Protein AF-A0A424L5N6-F1 (afdb_monomer)

Solvent-accessible surface area (backbone atoms only — not comparable to full-atom values): 8097 Å² total; per-residue (Å²): 137,83,89,83,86,90,83,89,79,84,68,69,68,59,57,57,54,53,53,50,53,53,52,52,50,56,55,57,56,57,64,65,43,64,84,71,68,68,92,62,80,75,60,68,65,46,98,69,68,56,75,31,48,29,42,35,32,41,84,90,66,52,76,45,81,45,64,28,36,56,58,46,76,54,99,65,34,24,35,30,42,32,57,48,60,74,94,58,62,59,39,32,36,43,56,90,95,45,75,42,71,40,46,80,76,45,70,41,70,92,78,43,28,21,37,32,40,31,63,49,71,79,74,86,81,76,70,100,75,88,131

Foldseek 3Di:
DDDDDDDDDPDPVVVVVVVVVVVVVVVVVVVVVVVVDLPDPPQVPDVDFDKKWKWWQDPVRDTDIWIWTFSDADPWKTKIKTFFDDQDTWMWIDDPPDIWTKHFPDGDNVVRMTIIITTGDPPVDDDPDDD

Structure (mmCIF, N/CA/C/O backbone):
data_AF-A0A424L5N6-F1
#
_entry.id   AF-A0A424L5N6-F1
#
loop_
_atom_site.group_PDB
_atom_site.id
_atom_site.type_symbol
_atom_site.label_atom_id
_atom_site.label_alt_id
_atom_site.label_comp_id
_atom_site.label_asym_id
_atom_site.label_entity_id
_atom_site.label_seq_id
_atom_site.pdbx_PDB_ins_code
_atom_site.Cartn_x
_atom_site.Cartn_y
_atom_site.Cartn_z
_atom_site.occupancy
_atom_site.B_iso_or_equiv
_atom_site.auth_seq_id
_atom_site.auth_comp_id
_atom_site.auth_asym_id
_atom_site.auth_atom_id
_atom_site.pdbx_PDB_model_num
ATOM 1 N N . MET A 1 1 ? 49.309 -10.628 37.353 1.00 35.88 1 MET A N 1
ATOM 2 C CA . MET A 1 1 ? 49.688 -9.255 36.965 1.00 35.88 1 MET A CA 1
ATOM 3 C C . MET A 1 1 ? 49.177 -8.980 35.556 1.00 35.88 1 MET A C 1
ATOM 5 O O . MET A 1 1 ? 49.633 -9.604 34.613 1.00 35.88 1 MET A O 1
ATOM 9 N N . ASN A 1 2 ? 48.167 -8.109 35.506 1.00 39.56 2 ASN A N 1
ATOM 10 C CA . ASN A 1 2 ? 47.653 -7.273 34.413 1.00 39.56 2 ASN A CA 1
ATOM 11 C C . ASN A 1 2 ? 47.153 -7.917 33.105 1.00 39.56 2 ASN A C 1
ATOM 13 O O . ASN A 1 2 ? 47.887 -8.095 32.140 1.00 39.56 2 ASN A O 1
ATOM 17 N N . ARG A 1 3 ? 45.825 -8.104 33.052 1.00 43.31 3 ARG A N 1
ATOM 18 C CA . ARG A 1 3 ? 45.020 -7.966 31.831 1.00 43.31 3 ARG A CA 1
ATOM 19 C C . ARG A 1 3 ? 44.572 -6.507 31.722 1.00 43.31 3 ARG A C 1
ATOM 21 O O . ARG A 1 3 ? 43.937 -6.010 32.645 1.00 43.31 3 ARG A O 1
ATOM 28 N N . ALA A 1 4 ? 44.854 -5.862 30.597 1.00 44.00 4 ALA A N 1
ATOM 29 C CA . ALA A 1 4 ? 44.188 -4.634 30.184 1.00 44.00 4 ALA A CA 1
ATOM 30 C C . ALA A 1 4 ? 43.557 -4.906 28.817 1.00 44.00 4 ALA A C 1
ATOM 32 O O . ALA A 1 4 ? 44.254 -5.164 27.840 1.00 44.00 4 ALA A O 1
ATOM 33 N N . VAL A 1 5 ? 42.227 -4.933 28.793 1.00 52.34 5 VAL A N 1
ATOM 34 C CA . VAL A 1 5 ? 41.416 -5.094 27.589 1.00 52.34 5 VAL A CA 1
ATOM 35 C C . VAL A 1 5 ? 40.898 -3.706 27.235 1.00 52.34 5 VAL A C 1
ATOM 37 O O . VAL A 1 5 ? 40.140 -3.119 28.002 1.00 52.34 5 VAL A O 1
ATOM 40 N N . THR A 1 6 ? 41.326 -3.165 26.100 1.00 54.38 6 THR A N 1
ATOM 41 C CA . THR A 1 6 ? 40.878 -1.868 25.591 1.00 54.38 6 THR A CA 1
ATOM 42 C C . THR A 1 6 ? 39.733 -2.066 24.596 1.00 54.38 6 THR A C 1
ATOM 44 O O . THR A 1 6 ? 39.896 -2.686 23.551 1.00 54.38 6 THR A O 1
ATOM 47 N N . TRP A 1 7 ? 38.561 -1.513 24.910 1.00 48.25 7 TRP A N 1
ATOM 48 C CA . TRP A 1 7 ? 37.459 -1.314 23.966 1.00 48.25 7 TRP A CA 1
ATOM 49 C C . TRP A 1 7 ? 37.165 0.180 23.926 1.00 48.25 7 TRP A C 1
ATOM 51 O O . TRP A 1 7 ? 36.858 0.757 24.965 1.00 48.25 7 TRP A O 1
ATOM 61 N N . GLY A 1 8 ? 37.219 0.813 22.753 1.00 51.09 8 GLY A N 1
ATOM 62 C CA . GLY A 1 8 ? 36.658 2.159 22.627 1.00 51.09 8 GLY A CA 1
ATOM 63 C C . GLY A 1 8 ? 37.221 3.028 21.515 1.00 51.09 8 GLY A C 1
ATOM 64 O O . GLY A 1 8 ? 37.781 4.067 21.823 1.00 51.09 8 GLY A O 1
ATOM 65 N N . VAL A 1 9 ? 37.036 2.655 20.240 1.00 52.53 9 VAL A N 1
ATOM 66 C CA . VAL A 1 9 ? 37.160 3.622 19.117 1.00 52.53 9 VAL A CA 1
ATOM 67 C C . VAL A 1 9 ? 36.120 3.401 17.988 1.00 52.53 9 VAL A C 1
ATOM 69 O O . VAL A 1 9 ? 35.907 4.274 17.160 1.00 52.53 9 VAL A O 1
ATOM 72 N N . GLY A 1 10 ? 35.379 2.286 17.950 1.00 47.91 10 GLY A N 1
ATOM 73 C CA . GLY A 1 10 ? 34.609 1.901 16.750 1.00 47.91 10 GLY A CA 1
ATOM 74 C C . GLY A 1 10 ? 33.176 2.436 16.569 1.00 47.91 10 GLY A C 1
ATOM 75 O O . GLY A 1 10 ? 32.552 2.088 15.573 1.00 47.91 10 GLY A O 1
ATOM 76 N N . ARG A 1 11 ? 32.592 3.213 17.496 1.00 48.44 11 ARG A N 1
ATOM 77 C CA . ARG A 1 11 ? 31.135 3.511 17.457 1.00 48.44 11 ARG A CA 1
ATOM 78 C C . ARG A 1 11 ? 30.744 4.882 16.908 1.00 48.44 11 ARG A C 1
ATOM 80 O O . ARG A 1 11 ? 29.612 5.045 16.465 1.00 48.44 11 ARG A O 1
ATOM 87 N N . VAL A 1 12 ? 31.660 5.848 16.882 1.00 48.91 12 VAL A N 1
ATOM 88 C CA . VAL A 1 12 ? 31.328 7.227 16.477 1.00 48.91 12 VAL A CA 1
ATOM 89 C C . VAL A 1 12 ? 31.194 7.360 14.950 1.00 48.91 12 VAL A C 1
ATOM 91 O O . 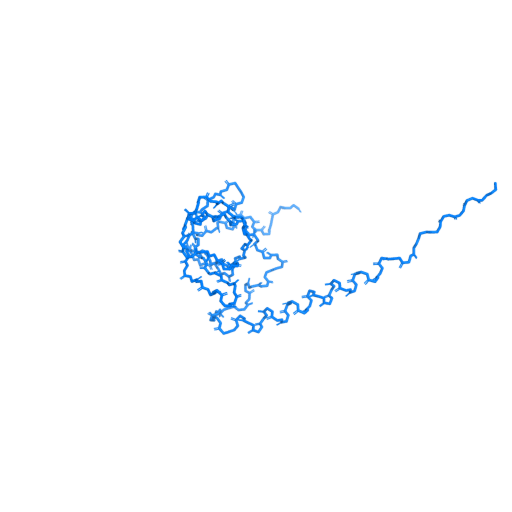VAL A 1 12 ? 30.357 8.120 14.471 1.00 48.91 12 VAL A O 1
ATOM 94 N N . SER A 1 13 ? 31.921 6.557 14.164 1.00 46.75 13 SER A N 1
ATOM 95 C CA . SER A 1 13 ? 31.915 6.665 12.693 1.00 46.75 13 SER A CA 1
ATOM 96 C C . SER A 1 13 ? 30.658 6.108 12.013 1.00 46.75 13 SER A C 1
ATOM 98 O O . SER A 1 13 ? 30.272 6.611 10.962 1.00 46.75 13 SER A O 1
ATOM 100 N N . CYS A 1 14 ? 29.974 5.119 12.601 1.00 49.12 14 CYS A N 1
ATOM 101 C CA . CYS A 1 14 ? 28.741 4.573 12.010 1.00 49.12 14 CYS A CA 1
ATOM 102 C C . CYS A 1 14 ? 27.532 5.502 12.201 1.00 49.12 14 CYS A C 1
ATOM 104 O O . CYS A 1 14 ? 26.663 5.564 11.334 1.00 49.12 14 CYS A O 1
ATOM 106 N N . ALA A 1 15 ? 27.489 6.260 13.302 1.00 50.59 15 ALA A N 1
ATOM 107 C CA . ALA A 1 15 ? 26.385 7.178 13.577 1.00 50.59 15 ALA A CA 1
ATOM 108 C C . ALA A 1 15 ? 26.336 8.338 12.565 1.00 50.59 15 ALA A C 1
ATOM 110 O O . ALA A 1 15 ? 25.260 8.719 12.113 1.00 50.59 15 ALA A O 1
ATOM 111 N N . LEU A 1 16 ? 27.495 8.849 12.138 1.00 51.69 16 LEU A N 1
ATOM 112 C CA . LEU A 1 16 ? 27.569 9.941 11.161 1.00 51.69 16 LEU A CA 1
ATOM 113 C C . LEU A 1 16 ? 27.153 9.505 9.746 1.00 51.69 16 LEU A C 1
ATOM 115 O O . LEU A 1 16 ? 26.511 10.281 9.042 1.00 51.69 16 LEU A O 1
ATOM 119 N N . MET A 1 17 ? 27.439 8.258 9.348 1.00 46.66 17 MET A N 1
ATOM 120 C CA . MET A 1 17 ? 27.028 7.725 8.039 1.00 46.66 17 MET A CA 1
ATOM 121 C C . MET A 1 17 ? 25.505 7.547 7.934 1.00 46.66 17 MET A C 1
ATOM 123 O O . MET A 1 17 ? 24.915 7.874 6.905 1.00 46.66 17 MET A O 1
ATOM 127 N N . ALA A 1 18 ? 24.858 7.077 9.006 1.00 53.88 18 ALA A N 1
ATOM 128 C CA . ALA A 1 18 ? 23.412 6.849 9.032 1.00 53.88 18 ALA A CA 1
ATOM 129 C C . ALA A 1 18 ? 22.606 8.159 8.999 1.00 53.88 18 ALA A C 1
ATOM 131 O O . ALA A 1 18 ? 21.601 8.252 8.295 1.00 53.88 18 ALA A O 1
ATOM 132 N N . VAL A 1 19 ? 23.076 9.194 9.705 1.00 54.56 19 VAL A N 1
ATOM 133 C CA . VAL A 1 19 ? 22.430 10.517 9.712 1.00 54.56 19 VAL A CA 1
ATOM 134 C C . VAL A 1 19 ? 22.491 11.169 8.327 1.00 54.56 19 VAL A C 1
ATOM 136 O O . VAL A 1 19 ? 21.500 11.743 7.877 1.00 54.56 19 VAL A O 1
ATOM 139 N N . TRP A 1 20 ? 23.616 11.032 7.620 1.00 48.03 20 TRP A N 1
ATOM 140 C CA . TRP A 1 20 ? 23.780 11.597 6.277 1.00 48.03 20 TRP A CA 1
ATOM 141 C C . TRP A 1 20 ? 22.894 10.895 5.237 1.00 48.03 20 TRP A C 1
ATOM 143 O O . TRP A 1 20 ? 22.221 11.557 4.452 1.00 48.03 20 TRP A O 1
ATOM 153 N N . LEU A 1 21 ? 22.808 9.561 5.289 1.00 53.06 21 LEU A N 1
ATOM 154 C CA . LEU A 1 21 ? 21.909 8.770 4.437 1.00 53.06 21 LEU A CA 1
ATOM 155 C C . LEU A 1 21 ? 20.435 9.137 4.649 1.00 53.06 21 LEU A C 1
ATOM 157 O O . LEU A 1 21 ? 19.700 9.306 3.678 1.00 53.06 21 LEU A O 1
ATOM 161 N N . PHE A 1 22 ? 20.012 9.324 5.901 1.00 52.66 22 PHE A N 1
ATOM 162 C CA . PHE A 1 22 ? 18.638 9.713 6.217 1.00 52.66 22 PHE A CA 1
ATOM 163 C C . PHE A 1 22 ? 18.310 11.136 5.743 1.00 52.66 22 PHE A C 1
ATOM 165 O O . PHE A 1 22 ? 17.218 11.388 5.233 1.00 52.66 22 PHE A O 1
ATOM 172 N N . ALA A 1 23 ? 19.269 12.062 5.843 1.00 55.25 23 ALA A N 1
ATOM 173 C CA . ALA A 1 23 ? 19.128 13.411 5.301 1.00 55.25 23 ALA A CA 1
ATOM 174 C C . ALA A 1 23 ? 19.014 13.400 3.766 1.00 55.25 23 ALA A C 1
ATOM 176 O O . ALA A 1 23 ? 18.126 14.048 3.216 1.00 55.25 23 ALA A O 1
ATOM 177 N N . CYS A 1 24 ? 19.839 12.614 3.069 1.00 59.75 24 CYS A N 1
ATOM 178 C CA . CYS A 1 24 ? 19.762 12.484 1.612 1.00 59.75 24 CYS A CA 1
ATOM 179 C C . CYS A 1 24 ? 18.450 11.844 1.138 1.00 59.75 24 CYS A C 1
ATOM 181 O O . CYS A 1 24 ? 17.887 12.299 0.138 1.00 59.75 24 CYS A O 1
ATOM 183 N N . LEU A 1 25 ? 17.945 10.841 1.866 1.00 53.16 25 LEU A N 1
ATOM 184 C CA . LEU A 1 25 ? 16.637 10.231 1.607 1.00 53.16 25 LEU A CA 1
ATOM 185 C C . LEU A 1 25 ? 15.499 11.242 1.774 1.00 53.16 25 LEU A C 1
ATOM 187 O O . LEU A 1 25 ? 14.608 11.291 0.931 1.00 53.16 25 LEU A O 1
ATOM 191 N N . ARG A 1 26 ? 15.546 12.089 2.809 1.00 51.50 26 ARG A N 1
ATOM 192 C CA . ARG A 1 26 ? 14.538 13.142 3.019 1.00 51.50 26 ARG A CA 1
ATOM 193 C C . ARG A 1 26 ? 14.523 14.183 1.899 1.00 51.50 26 ARG A C 1
ATOM 195 O O . ARG A 1 26 ? 13.447 14.636 1.529 1.00 51.50 26 ARG A O 1
ATOM 202 N N . VAL A 1 27 ? 15.685 14.533 1.345 1.00 52.19 27 VAL A N 1
ATOM 203 C CA . VAL A 1 27 ? 15.790 15.527 0.262 1.00 52.19 27 VAL A CA 1
ATOM 204 C C . VAL A 1 27 ? 15.264 14.974 -1.070 1.00 52.19 27 VAL A C 1
ATOM 206 O O . VAL A 1 27 ? 14.439 15.621 -1.706 1.00 52.19 27 VAL A O 1
ATOM 209 N N . HIS A 1 28 ? 15.646 13.754 -1.465 1.00 50.84 28 HIS A N 1
ATOM 210 C CA . HIS A 1 28 ? 15.213 13.183 -2.753 1.00 50.84 28 HIS A CA 1
ATOM 211 C C . HIS A 1 28 ? 13.767 12.667 -2.735 1.00 50.84 28 HIS A C 1
ATOM 213 O O . HIS A 1 28 ? 13.088 12.699 -3.760 1.00 50.84 28 HIS A O 1
ATOM 219 N N . ALA A 1 29 ? 13.260 12.238 -1.574 1.00 50.97 29 ALA A N 1
ATOM 220 C CA . ALA A 1 29 ? 11.841 11.924 -1.423 1.00 50.97 29 ALA A CA 1
ATOM 221 C C . ALA A 1 29 ? 10.958 13.179 -1.564 1.00 50.97 29 ALA A C 1
ATOM 223 O O . ALA A 1 29 ? 9.846 13.082 -2.075 1.00 50.97 29 ALA A O 1
ATOM 224 N N . ALA A 1 30 ? 11.447 14.357 -1.160 1.00 48.44 30 ALA A N 1
ATOM 225 C CA . ALA A 1 30 ? 10.670 15.596 -1.176 1.00 48.44 30 ALA A CA 1
ATOM 226 C C . ALA A 1 30 ? 10.461 16.182 -2.586 1.00 48.44 30 ALA A C 1
ATOM 228 O O . ALA A 1 30 ? 9.375 16.684 -2.874 1.00 48.44 30 ALA A O 1
ATOM 229 N N . GLU A 1 31 ? 11.453 16.101 -3.476 1.00 46.06 31 GLU A N 1
ATOM 230 C CA . GLU A 1 31 ? 11.330 16.617 -4.851 1.00 46.06 31 GLU A CA 1
ATOM 231 C C . GLU A 1 31 ? 10.481 15.697 -5.744 1.00 46.06 31 GLU A C 1
ATOM 233 O O . GLU A 1 31 ? 9.700 16.171 -6.566 1.00 46.06 31 GLU A O 1
ATOM 238 N N . GLY A 1 32 ? 10.541 14.378 -5.532 1.00 46.75 32 GLY A N 1
ATOM 239 C CA . GLY A 1 32 ? 9.761 13.413 -6.315 1.00 46.75 32 GLY A CA 1
ATOM 240 C C . GLY A 1 32 ? 8.247 13.445 -6.060 1.00 46.75 32 GLY A C 1
ATOM 241 O O . GLY A 1 32 ? 7.483 12.989 -6.911 1.00 46.75 32 GLY A O 1
ATOM 242 N N . LEU A 1 33 ? 7.803 13.982 -4.916 1.00 46.75 33 LEU A N 1
ATOM 243 C CA . LEU A 1 33 ? 6.394 14.014 -4.498 1.00 46.75 33 LEU A CA 1
ATOM 244 C C . LEU A 1 33 ? 5.606 15.211 -5.067 1.00 46.75 33 LEU A C 1
ATOM 246 O O . LEU A 1 33 ? 4.379 15.121 -5.163 1.00 46.75 33 LEU A O 1
ATOM 250 N N . SER A 1 34 ? 6.264 16.304 -5.493 1.00 44.84 34 SER A N 1
ATOM 251 C CA . SER A 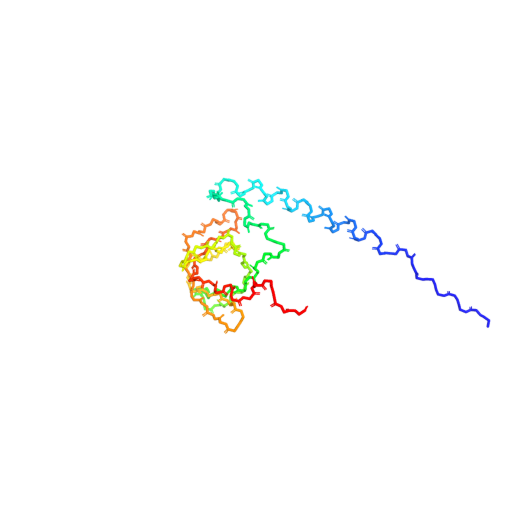1 34 ? 5.555 17.488 -6.022 1.00 44.84 34 SER A CA 1
ATOM 252 C C . SER A 1 34 ? 4.910 17.248 -7.387 1.00 44.84 34 SER A C 1
ATOM 254 O O . SER A 1 34 ? 3.843 17.791 -7.659 1.00 44.84 34 SER A O 1
ATOM 256 N N . ASP A 1 35 ? 5.501 16.382 -8.211 1.00 47.91 35 ASP A N 1
ATOM 257 C CA . ASP A 1 35 ? 4.972 16.020 -9.535 1.00 47.91 35 ASP A CA 1
ATOM 258 C C . ASP A 1 35 ? 3.802 15.022 -9.478 1.00 47.91 35 ASP A C 1
ATOM 260 O O . ASP A 1 35 ? 3.182 14.725 -10.500 1.00 47.91 35 ASP A O 1
ATOM 264 N N . VAL A 1 36 ? 3.484 14.485 -8.293 1.00 50.66 36 VAL A N 1
ATOM 265 C CA . VAL A 1 36 ? 2.434 13.463 -8.107 1.00 50.66 36 VAL A CA 1
ATOM 266 C C . VAL A 1 36 ? 1.133 14.056 -7.544 1.00 50.66 36 VAL A C 1
ATOM 268 O O . VAL A 1 36 ? 0.151 13.337 -7.386 1.00 50.66 36 VAL A O 1
ATOM 271 N N . GLY A 1 37 ? 1.087 15.373 -7.301 1.00 42.03 37 GLY A N 1
ATOM 272 C CA . GLY A 1 37 ? -0.144 16.086 -6.946 1.00 42.03 37 GLY A CA 1
ATOM 273 C C . GLY A 1 37 ? -0.587 15.942 -5.488 1.00 42.03 37 GLY A C 1
ATOM 274 O O . GLY A 1 37 ? -1.785 15.988 -5.229 1.00 42.03 37 GLY A O 1
ATOM 275 N N . PHE A 1 38 ? 0.343 15.776 -4.540 1.00 48.81 38 PHE A N 1
ATOM 276 C CA . PHE A 1 38 ? 0.042 15.822 -3.102 1.00 48.81 38 PHE A CA 1
ATOM 277 C C . PHE A 1 38 ? -0.303 17.263 -2.672 1.00 48.81 38 PHE A C 1
ATOM 279 O O . PHE A 1 38 ? 0.586 18.119 -2.691 1.00 48.81 38 PHE A O 1
ATOM 286 N N . PRO A 1 39 ? -1.562 17.567 -2.294 1.00 42.25 39 PRO A N 1
ATOM 287 C CA . PRO A 1 39 ? -2.002 18.943 -2.060 1.00 42.25 39 PRO A CA 1
ATOM 288 C C . PRO A 1 39 ? -1.635 19.493 -0.673 1.00 42.25 39 PRO A C 1
ATOM 290 O O . PRO A 1 39 ? -1.857 20.673 -0.425 1.00 42.25 39 PRO A O 1
ATOM 293 N N . ASP A 1 40 ? -1.048 18.693 0.222 1.00 44.62 40 ASP A N 1
ATOM 294 C CA . ASP A 1 40 ? -0.691 19.152 1.565 1.00 44.62 40 ASP A CA 1
ATOM 295 C C . ASP A 1 40 ? 0.612 18.505 2.058 1.00 44.62 40 ASP A C 1
ATOM 297 O O . ASP A 1 40 ? 0.733 17.284 2.165 1.00 44.62 40 ASP A O 1
ATOM 301 N N . ARG A 1 41 ? 1.619 19.345 2.321 1.00 47.12 41 ARG A N 1
ATOM 302 C CA . ARG A 1 41 ? 2.972 18.941 2.745 1.00 47.12 41 ARG A CA 1
ATOM 303 C C . ARG A 1 41 ? 3.047 18.622 4.237 1.00 47.12 41 ARG A C 1
ATOM 305 O O . ARG A 1 41 ? 4.044 18.061 4.680 1.00 47.12 41 ARG A O 1
ATOM 312 N N . SER A 1 42 ? 2.035 19.006 5.011 1.00 47.50 42 SER A N 1
ATOM 313 C CA . SER A 1 42 ? 2.095 18.970 6.474 1.00 47.50 42 SER A CA 1
ATOM 314 C C . SER A 1 42 ? 1.918 17.566 7.072 1.00 47.50 42 SER A C 1
ATOM 316 O O . SER A 1 42 ? 2.453 17.306 8.145 1.00 47.50 42 SER A O 1
ATOM 318 N N . ASN A 1 43 ? 1.273 16.633 6.358 1.00 47.34 43 ASN A N 1
ATOM 319 C CA . ASN A 1 43 ? 0.965 15.288 6.874 1.00 47.34 43 ASN A CA 1
ATOM 320 C C . ASN A 1 43 ? 1.989 14.192 6.525 1.00 47.34 43 ASN A C 1
ATOM 322 O O . ASN A 1 43 ? 1.990 13.144 7.164 1.00 47.34 43 ASN A O 1
ATOM 326 N N . VAL A 1 44 ? 2.885 14.407 5.552 1.00 50.00 44 VAL A N 1
ATOM 327 C CA . VAL A 1 44 ? 3.901 13.397 5.164 1.00 50.00 44 VAL A CA 1
ATOM 328 C C . VAL A 1 44 ? 5.033 13.292 6.205 1.00 50.00 44 VAL A C 1
ATOM 330 O O . VAL A 1 44 ? 5.771 12.309 6.232 1.00 50.00 44 VAL A O 1
ATOM 333 N N . PHE A 1 45 ? 5.153 14.284 7.093 1.00 46.41 45 PHE A N 1
ATOM 334 C CA . PHE A 1 45 ? 6.224 14.400 8.087 1.00 46.41 45 PHE A CA 1
ATOM 335 C C . PHE A 1 45 ? 5.723 14.362 9.535 1.00 46.41 45 PHE A C 1
ATOM 337 O O . PHE A 1 45 ? 6.352 14.963 10.404 1.00 46.41 45 PHE A O 1
ATOM 344 N N . ALA A 1 46 ? 4.612 13.675 9.816 1.00 49.75 46 ALA A N 1
ATOM 345 C CA . ALA A 1 46 ? 4.278 13.345 11.200 1.00 49.75 46 ALA A CA 1
ATOM 346 C C . ALA A 1 46 ? 5.493 12.665 11.867 1.00 49.75 46 ALA A C 1
ATOM 348 O O . ALA A 1 46 ? 6.164 11.849 11.229 1.00 49.75 46 ALA A O 1
ATOM 349 N N . ASP A 1 47 ? 5.784 13.000 13.130 1.00 51.44 47 ASP A N 1
ATOM 350 C CA . ASP A 1 47 ? 6.996 12.558 13.850 1.00 51.44 47 ASP A CA 1
ATOM 351 C C . ASP A 1 47 ? 7.177 11.024 13.885 1.00 51.44 47 ASP A C 1
ATOM 353 O O . ASP A 1 47 ? 8.280 10.527 14.116 1.00 51.44 47 ASP A O 1
ATOM 357 N N . SER A 1 48 ? 6.118 10.266 13.582 1.00 56.53 48 SER A N 1
ATOM 358 C CA . SER A 1 48 ? 6.162 8.837 13.287 1.00 56.53 48 SER A CA 1
ATOM 359 C C . SER A 1 48 ? 5.157 8.505 12.171 1.00 56.53 48 SER A C 1
ATOM 361 O O . SER A 1 48 ? 3.963 8.408 12.463 1.00 56.53 48 SER A O 1
ATOM 363 N N . PRO A 1 49 ? 5.581 8.337 10.900 1.00 68.19 49 PRO A N 1
ATOM 364 C CA . PRO A 1 49 ? 4.671 7.926 9.836 1.00 68.19 49 PRO A CA 1
ATOM 365 C C . PRO A 1 49 ? 4.105 6.538 10.146 1.00 68.19 49 PRO A C 1
ATOM 367 O O . PRO A 1 49 ? 4.840 5.632 10.545 1.00 68.19 49 PRO A O 1
ATOM 370 N N . GLU A 1 50 ? 2.799 6.370 9.966 1.00 78.31 50 GLU A N 1
ATOM 371 C CA . GLU A 1 50 ? 2.137 5.090 10.189 1.00 78.31 50 GLU A CA 1
ATOM 372 C C . GLU A 1 50 ? 2.565 4.100 9.097 1.00 78.31 50 GLU A C 1
ATOM 374 O O . GLU A 1 50 ? 2.214 4.247 7.919 1.00 78.31 50 GLU A O 1
ATOM 379 N N . LEU A 1 51 ? 3.385 3.125 9.497 1.00 84.12 51 LEU A N 1
ATOM 380 C CA . LEU A 1 51 ? 3.839 2.035 8.644 1.00 84.12 51 LEU A CA 1
ATOM 381 C C . LEU A 1 51 ? 2.845 0.884 8.721 1.00 84.12 51 LEU A C 1
ATOM 383 O O . LEU A 1 51 ? 2.532 0.387 9.800 1.00 84.12 51 LEU A O 1
ATOM 387 N N . LEU A 1 52 ? 2.395 0.439 7.556 1.00 88.19 52 LEU A N 1
ATOM 388 C CA . LEU A 1 52 ? 1.401 -0.614 7.418 1.00 88.19 52 LEU A CA 1
ATOM 389 C C . LEU A 1 52 ? 2.003 -1.816 6.703 1.00 88.19 52 LEU A C 1
ATOM 391 O O . LEU A 1 52 ? 2.721 -1.659 5.711 1.00 88.19 52 LEU A O 1
ATOM 395 N N . GLU A 1 53 ? 1.680 -3.020 7.171 1.00 91.31 53 GLU A N 1
ATOM 396 C CA . GLU A 1 53 ? 1.972 -4.232 6.411 1.00 91.31 53 GLU A CA 1
ATOM 397 C C . GLU A 1 53 ? 0.877 -4.437 5.362 1.00 91.31 53 GLU A C 1
ATOM 399 O O . GLU A 1 53 ? -0.317 -4.468 5.662 1.00 91.31 53 GLU A O 1
ATOM 404 N N . ILE A 1 54 ? 1.289 -4.583 4.109 1.00 92.56 54 ILE A N 1
ATOM 405 C CA . ILE A 1 54 ? 0.406 -4.812 2.974 1.00 92.56 54 ILE A CA 1
ATOM 406 C C . ILE A 1 54 ? 0.640 -6.234 2.486 1.00 92.56 54 ILE A C 1
AT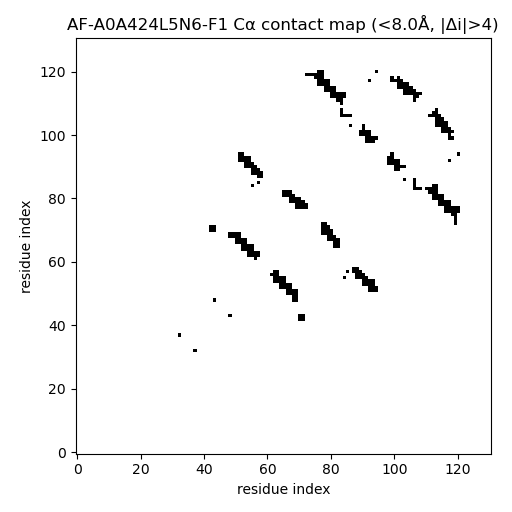OM 408 O O . ILE A 1 54 ? 1.735 -6.578 2.057 1.00 92.56 54 ILE A O 1
ATOM 412 N N . GLN A 1 55 ? -0.406 -7.046 2.494 1.00 93.00 55 GLN A N 1
ATOM 413 C CA . GLN A 1 55 ? -0.397 -8.378 1.912 1.00 93.00 55 GLN A CA 1
ATOM 414 C C . GLN A 1 55 ? -1.078 -8.332 0.552 1.00 93.00 55 GLN A C 1
ATOM 416 O O . GLN A 1 55 ? -2.271 -8.046 0.433 1.00 93.00 55 GLN A O 1
ATOM 421 N N . HIS A 1 56 ? -0.326 -8.643 -0.493 1.00 93.12 56 HIS A N 1
ATOM 422 C CA . HIS A 1 56 ? -0.844 -8.740 -1.848 1.00 93.12 56 HIS A CA 1
ATOM 423 C C . HIS A 1 56 ? -0.775 -10.190 -2.297 1.00 93.12 56 HIS A C 1
ATOM 425 O O . HIS A 1 56 ? 0.288 -10.807 -2.328 1.00 93.12 56 HIS A O 1
ATOM 431 N N . ARG A 1 57 ? -1.941 -10.748 -2.625 1.00 90.31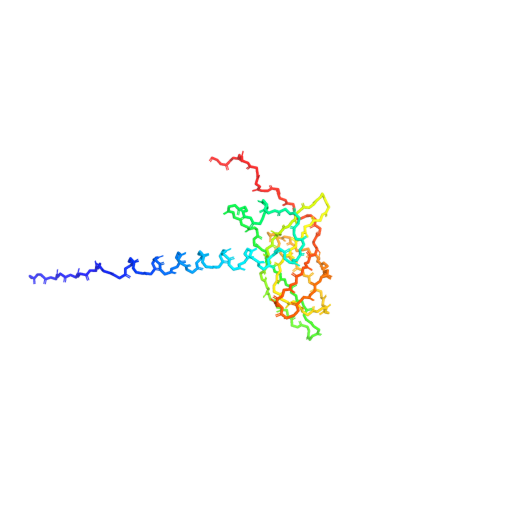 57 ARG A N 1
ATOM 432 C CA . ARG A 1 57 ? -2.020 -12.052 -3.274 1.00 90.31 57 ARG A CA 1
ATOM 433 C C . ARG A 1 57 ? -1.921 -11.844 -4.781 1.00 90.31 57 ARG A C 1
ATOM 435 O O . ARG A 1 57 ? -2.870 -11.347 -5.398 1.00 90.31 57 ARG A O 1
ATOM 442 N N . ALA A 1 58 ? -0.785 -12.240 -5.345 1.00 84.00 58 ALA A N 1
ATOM 443 C CA . ALA A 1 58 ? -0.536 -12.232 -6.777 1.00 84.00 58 ALA A CA 1
ATOM 444 C C . ALA A 1 58 ? -1.378 -13.303 -7.497 1.00 84.00 58 ALA A C 1
ATOM 446 O O . ALA A 1 58 ? -2.029 -14.156 -6.884 1.00 84.00 58 ALA A O 1
ATOM 447 N 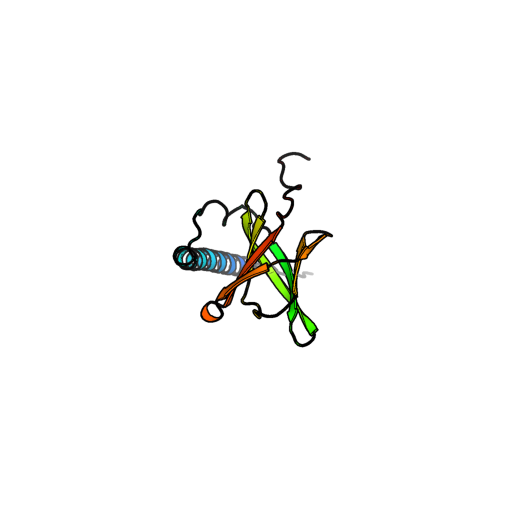N . ARG A 1 59 ? -1.412 -13.238 -8.834 1.00 81.88 59 ARG A N 1
ATOM 448 C CA . ARG A 1 59 ? -2.245 -14.120 -9.673 1.00 81.88 59 ARG A CA 1
ATOM 449 C C . ARG A 1 59 ? -1.870 -15.601 -9.557 1.00 81.88 59 ARG A C 1
ATOM 451 O O . ARG A 1 59 ? -2.736 -16.457 -9.715 1.00 81.88 59 ARG A O 1
ATOM 458 N N . ASP A 1 60 ? -0.600 -15.887 -9.311 1.00 85.62 60 ASP A N 1
ATOM 459 C CA . ASP A 1 60 ? -0.069 -17.233 -9.064 1.00 85.62 60 ASP A CA 1
ATOM 460 C C . ASP A 1 60 ? -0.487 -17.805 -7.696 1.00 85.62 60 ASP A C 1
ATOM 462 O O . ASP A 1 60 ? -0.224 -18.970 -7.407 1.00 85.62 60 ASP A O 1
ATOM 466 N N . GLY A 1 61 ? -1.183 -17.013 -6.874 1.00 86.12 61 GLY A N 1
ATOM 467 C CA . GLY A 1 61 ? -1.594 -17.381 -5.526 1.00 86.12 61 GLY A CA 1
ATOM 468 C C . GLY A 1 61 ? -0.525 -17.109 -4.469 1.00 86.12 61 GLY A C 1
ATOM 469 O O . GLY A 1 61 ? -0.820 -17.284 -3.284 1.00 86.12 61 GLY A O 1
ATOM 470 N N . GLU A 1 62 ? 0.665 -16.644 -4.867 1.00 90.12 62 GLU A N 1
ATOM 471 C CA . GLU A 1 62 ? 1.725 -16.238 -3.952 1.00 90.12 62 GLU A CA 1
ATOM 472 C C . GLU A 1 62 ? 1.273 -15.012 -3.150 1.00 90.12 62 GLU A C 1
ATOM 474 O O . GLU A 1 62 ? 0.689 -14.065 -3.686 1.00 90.12 62 GLU A O 1
ATOM 479 N N . ILE A 1 63 ? 1.516 -15.042 -1.840 1.00 89.81 63 ILE A N 1
ATOM 480 C CA . ILE A 1 63 ? 1.272 -13.902 -0.957 1.00 89.81 63 ILE A CA 1
ATOM 481 C C . ILE A 1 63 ? 2.603 -13.197 -0.755 1.00 89.81 63 ILE A C 1
ATOM 483 O O . ILE A 1 63 ? 3.557 -13.795 -0.260 1.00 89.81 63 ILE A O 1
ATOM 487 N N . ARG A 1 64 ? 2.649 -11.922 -1.129 1.00 91.25 64 ARG A N 1
ATOM 488 C CA . ARG A 1 64 ? 3.812 -11.057 -0.963 1.00 91.25 64 ARG A CA 1
ATOM 489 C C . ARG A 1 64 ? 3.493 -9.975 0.060 1.00 91.25 64 ARG A C 1
ATOM 491 O O . ARG A 1 64 ? 2.421 -9.368 -0.002 1.00 91.25 64 ARG A O 1
ATOM 498 N N . SER A 1 65 ? 4.422 -9.751 0.985 1.00 92.25 65 SER A N 1
ATOM 499 C CA . SER A 1 65 ? 4.327 -8.683 1.980 1.00 92.25 65 SER A CA 1
ATOM 500 C C . SER A 1 65 ? 5.100 -7.454 1.512 1.00 92.25 65 SER A C 1
ATOM 502 O O . SER A 1 65 ? 6.239 -7.550 1.054 1.00 92.25 65 SER A O 1
ATOM 504 N N . TYR A 1 66 ? 4.470 -6.297 1.654 1.00 93.00 66 TYR A N 1
ATOM 505 C CA . TYR A 1 66 ? 5.005 -4.983 1.332 1.00 93.00 66 TYR A CA 1
ATOM 506 C C . TYR A 1 66 ? 4.817 -4.055 2.530 1.00 93.00 66 TYR A C 1
ATOM 508 O O . TYR A 1 66 ? 4.000 -4.312 3.413 1.00 93.00 66 TYR A O 1
ATOM 516 N N . THR A 1 67 ? 5.556 -2.951 2.548 1.00 92.44 67 THR A N 1
ATOM 517 C CA . THR A 1 67 ? 5.357 -1.880 3.528 1.00 92.44 67 THR A CA 1
ATOM 518 C C . THR A 1 67 ? 4.693 -0.694 2.844 1.00 92.44 67 THR A C 1
ATOM 520 O O . THR A 1 67 ? 5.103 -0.281 1.756 1.00 92.44 67 THR A O 1
ATOM 523 N N . GLY A 1 68 ? 3.646 -0.166 3.468 1.00 92.12 68 GLY A N 1
ATOM 524 C CA . GLY A 1 68 ? 2.956 1.048 3.055 1.00 92.12 68 GLY A CA 1
ATOM 525 C C . GLY A 1 68 ? 3.129 2.172 4.062 1.00 92.12 68 GLY A C 1
ATOM 526 O O . GLY A 1 68 ? 3.356 1.921 5.242 1.00 92.12 68 GLY A O 1
ATOM 527 N N . VAL A 1 69 ? 2.984 3.405 3.589 1.00 90.44 69 VAL A N 1
ATOM 528 C CA . VAL A 1 69 ? 2.935 4.615 4.415 1.00 90.44 69 VAL A CA 1
ATOM 529 C C . VAL A 1 69 ? 1.604 5.313 4.170 1.00 90.44 69 VAL A C 1
ATOM 531 O O . VAL A 1 69 ? 1.240 5.542 3.014 1.00 90.44 69 VAL A O 1
ATOM 534 N N . VAL A 1 70 ? 0.882 5.676 5.230 1.00 88.50 70 VAL A N 1
ATOM 535 C CA . VAL A 1 70 ? -0.302 6.541 5.107 1.00 88.50 70 VAL A CA 1
ATOM 536 C C . VAL A 1 70 ? 0.152 7.958 4.759 1.00 88.50 70 VAL A C 1
ATOM 538 O O . VAL A 1 70 ? 0.909 8.575 5.500 1.00 88.50 70 VAL A O 1
ATOM 541 N N . VAL A 1 71 ? -0.304 8.476 3.620 1.00 86.38 71 VAL A N 1
ATOM 542 C CA . VAL A 1 71 ? 0.102 9.793 3.092 1.00 86.38 71 VAL A CA 1
ATOM 543 C C . VAL A 1 71 ? -1.024 10.827 3.124 1.00 86.38 71 VAL A C 1
ATOM 545 O O . VAL A 1 71 ? -0.772 12.023 3.007 1.00 86.38 71 VAL A O 1
ATOM 548 N N . SER A 1 72 ? -2.273 10.387 3.277 1.00 85.19 72 SER A N 1
ATOM 549 C CA . SER A 1 72 ? -3.434 11.261 3.459 1.00 85.19 72 SER A CA 1
ATOM 550 C C . SER A 1 72 ? -4.560 10.492 4.145 1.00 85.19 72 SER A C 1
ATOM 552 O O . SER A 1 72 ? -4.746 9.305 3.883 1.00 85.19 72 SER A O 1
ATOM 554 N N . VAL A 1 73 ? -5.321 11.167 5.002 1.00 81.94 73 VAL A N 1
ATOM 555 C CA . VAL A 1 73 ? -6.532 10.637 5.635 1.00 81.94 73 VAL A CA 1
ATOM 556 C C . VAL A 1 73 ? -7.650 11.646 5.402 1.00 81.94 73 VAL A C 1
ATOM 558 O O . VAL A 1 73 ? -7.455 12.847 5.571 1.00 81.94 73 VAL A O 1
ATOM 561 N N . SER A 1 74 ? -8.799 11.160 4.956 1.00 82.69 74 SER A N 1
ATOM 562 C CA . SER A 1 74 ? -10.050 11.902 4.788 1.00 82.69 74 SER A CA 1
ATOM 563 C C . SER A 1 74 ? -11.118 11.309 5.712 1.00 82.69 74 SER A C 1
ATOM 565 O O . SER A 1 74 ? -10.863 10.333 6.422 1.00 82.69 74 SER A O 1
ATOM 567 N N . ASP A 1 75 ? -12.318 11.887 5.716 1.00 81.38 75 ASP A N 1
ATOM 568 C CA . ASP A 1 75 ? -13.383 11.489 6.645 1.00 81.38 75 ASP A CA 1
ATOM 569 C C . ASP A 1 75 ? -13.792 10.010 6.519 1.00 81.38 75 ASP A C 1
ATOM 571 O O . ASP A 1 75 ? -14.157 9.388 7.520 1.00 81.38 75 ASP A O 1
ATOM 575 N N . ASP A 1 76 ? -13.678 9.434 5.319 1.00 87.81 76 ASP A N 1
ATOM 576 C CA . ASP A 1 76 ? -14.100 8.074 4.972 1.00 87.81 76 ASP A CA 1
ATOM 577 C C . 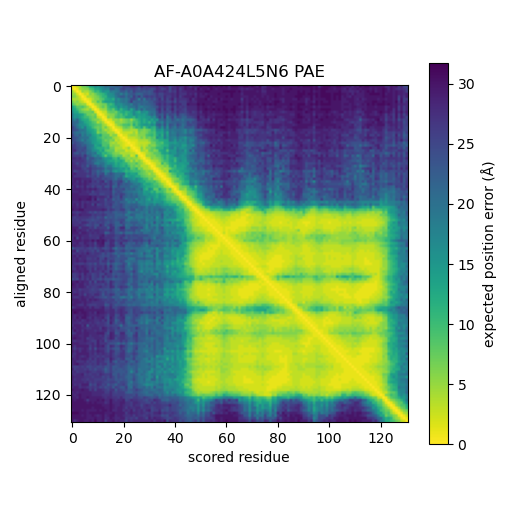ASP A 1 76 ? -12.961 7.157 4.477 1.00 87.81 76 ASP A C 1
ATOM 579 O O . ASP A 1 76 ? -13.115 5.931 4.472 1.00 87.81 76 ASP A O 1
ATOM 583 N N . GLN A 1 77 ? -11.815 7.716 4.073 1.00 88.81 77 GLN A N 1
ATOM 584 C CA . GLN A 1 77 ? -10.752 6.984 3.370 1.00 88.81 77 GLN A CA 1
ATOM 585 C C . GLN A 1 77 ? -9.348 7.345 3.858 1.00 88.81 77 GLN A C 1
ATOM 587 O O . GLN A 1 77 ? -9.049 8.500 4.149 1.00 88.81 77 GLN A O 1
ATOM 592 N N . SER A 1 78 ? -8.450 6.361 3.842 1.00 89.88 78 SER A N 1
ATOM 593 C CA . SER A 1 78 ? -7.006 6.552 3.995 1.00 89.88 78 SER A CA 1
ATOM 594 C C . SER A 1 78 ? -6.305 6.266 2.666 1.00 89.88 78 SER A C 1
ATOM 596 O O . SER A 1 78 ? -6.582 5.264 2.004 1.00 89.88 78 SER A O 1
ATOM 598 N N . THR A 1 79 ? -5.378 7.137 2.275 1.00 91.31 79 THR A N 1
ATOM 599 C CA . THR A 1 79 ? -4.519 6.957 1.101 1.00 91.31 79 THR A CA 1
ATOM 600 C C . THR A 1 79 ? -3.158 6.449 1.548 1.00 91.31 79 THR A C 1
ATOM 602 O O . THR A 1 79 ? -2.500 7.071 2.384 1.00 91.31 79 THR A O 1
ATOM 605 N N . ILE A 1 80 ? -2.731 5.331 0.971 1.00 92.50 80 ILE A N 1
ATOM 606 C CA . ILE A 1 80 ? -1.492 4.637 1.321 1.00 92.50 80 ILE A CA 1
ATOM 607 C C . ILE A 1 80 ? -0.576 4.626 0.097 1.00 92.50 80 ILE A C 1
ATOM 609 O O . ILE A 1 80 ? -1.011 4.312 -1.011 1.00 92.50 80 ILE A O 1
ATOM 613 N N . LEU A 1 81 ? 0.697 4.950 0.300 1.00 93.38 81 LEU A N 1
ATOM 614 C CA . LEU A 1 81 ? 1.751 4.831 -0.702 1.00 93.38 81 LEU A CA 1
ATOM 615 C C . LEU A 1 81 ? 2.594 3.587 -0.410 1.00 93.38 81 LEU A C 1
ATOM 617 O O . LEU A 1 81 ? 3.015 3.373 0.725 1.00 93.38 81 LEU A O 1
ATOM 621 N N . THR A 1 82 ? 2.855 2.769 -1.424 1.00 95.00 82 THR A N 1
ATOM 622 C CA . THR A 1 82 ? 3.730 1.591 -1.326 1.00 95.00 82 THR A CA 1
ATOM 623 C C . THR A 1 82 ? 4.517 1.393 -2.622 1.00 95.00 82 THR A C 1
ATOM 625 O O . THR A 1 82 ? 4.374 2.181 -3.561 1.00 95.00 82 THR A O 1
ATOM 628 N N . SER A 1 83 ? 5.373 0.373 -2.679 1.00 94.00 83 SER A N 1
ATOM 629 C CA . SER A 1 83 ? 6.074 0.002 -3.907 1.00 94.00 83 SER A CA 1
ATOM 630 C C . SER A 1 83 ? 5.110 -0.532 -4.971 1.00 94.00 83 SER A C 1
ATOM 632 O O . SER A 1 83 ? 3.946 -0.818 -4.690 1.00 94.00 83 SER A O 1
ATOM 634 N N . ALA A 1 84 ? 5.557 -0.628 -6.226 1.00 93.38 84 ALA A N 1
ATOM 635 C CA . ALA A 1 84 ? 4.670 -1.044 -7.304 1.00 93.38 84 ALA A CA 1
ATOM 636 C C . ALA A 1 84 ? 4.124 -2.461 -7.067 1.00 93.38 84 ALA A C 1
ATOM 638 O O . ALA A 1 84 ? 4.877 -3.435 -7.005 1.00 93.38 84 ALA A O 1
ATOM 639 N N . LEU A 1 85 ? 2.798 -2.565 -6.963 1.00 90.62 85 LEU A N 1
ATOM 640 C CA . LEU A 1 85 ? 2.083 -3.835 -6.908 1.00 90.62 85 LEU A CA 1
ATOM 641 C C . LEU A 1 85 ? 1.693 -4.282 -8.320 1.00 90.62 85 LEU A C 1
ATOM 643 O O . LEU A 1 85 ? 1.539 -3.466 -9.233 1.00 90.62 85 LEU A O 1
ATOM 647 N N . ASP A 1 86 ? 1.459 -5.583 -8.499 1.00 85.81 86 ASP A N 1
ATOM 648 C CA . ASP A 1 86 ? 0.761 -6.043 -9.701 1.00 85.81 86 ASP A CA 1
ATOM 649 C C . ASP A 1 86 ? -0.665 -5.469 -9.684 1.00 85.81 86 ASP A C 1
ATOM 651 O O . ASP A 1 86 ? -1.384 -5.585 -8.688 1.00 85.81 86 ASP A O 1
ATOM 655 N N . ARG A 1 87 ? -1.102 -4.872 -10.800 1.00 76.56 87 ARG A N 1
ATOM 656 C CA . ARG A 1 87 ? -2.453 -4.296 -10.946 1.00 76.56 87 ARG A CA 1
ATOM 657 C C . ARG A 1 87 ? -3.560 -5.330 -10.739 1.00 76.56 87 ARG A C 1
ATOM 659 O O . ARG A 1 87 ? -4.723 -4.963 -10.600 1.00 76.56 87 ARG A O 1
ATOM 666 N N . ARG A 1 88 ? -3.225 -6.620 -10.792 1.00 78.44 88 ARG A N 1
ATOM 667 C CA . ARG A 1 88 ? -4.163 -7.729 -10.639 1.00 78.44 88 ARG A CA 1
ATOM 668 C C . ARG A 1 88 ? -3.885 -8.454 -9.326 1.00 78.44 88 ARG A C 1
ATOM 670 O O . ARG A 1 88 ? -2.818 -9.027 -9.137 1.00 78.44 88 ARG A O 1
ATOM 677 N N . GLY A 1 89 ? -4.863 -8.462 -8.429 1.00 78.88 89 GLY A N 1
ATOM 678 C CA . GLY A 1 89 ? -4.779 -9.207 -7.177 1.00 78.88 89 GLY A CA 1
ATOM 679 C C . GLY A 1 89 ? -5.705 -8.650 -6.110 1.00 78.88 89 GLY A C 1
ATOM 680 O O . GLY A 1 89 ? -6.302 -7.588 -6.276 1.00 78.88 89 GLY A O 1
ATOM 681 N N . VAL A 1 90 ? -5.821 -9.388 -5.011 1.00 84.75 90 VAL A N 1
ATOM 682 C CA . VAL A 1 90 ? -6.480 -8.891 -3.802 1.00 84.75 90 VAL A CA 1
ATOM 683 C C . VAL A 1 90 ? -5.391 -8.313 -2.916 1.00 84.75 90 VAL A C 1
ATOM 685 O O . VAL A 1 90 ? -4.446 -9.021 -2.557 1.00 84.75 90 VAL A O 1
ATOM 688 N N . VAL A 1 91 ? -5.524 -7.034 -2.585 1.00 91.31 91 VAL A N 1
ATOM 689 C CA . VAL A 1 91 ? -4.615 -6.343 -1.675 1.00 91.31 91 VAL A CA 1
ATOM 690 C C . VAL A 1 91 ? -5.328 -6.154 -0.346 1.00 91.31 91 VAL A C 1
ATOM 692 O O . VAL A 1 91 ? -6.497 -5.760 -0.287 1.00 91.31 91 VAL A O 1
ATOM 695 N N . ARG A 1 92 ? -4.623 -6.484 0.728 1.00 91.75 92 ARG A N 1
ATOM 696 C CA . ARG A 1 92 ? -5.076 -6.316 2.100 1.00 91.75 92 ARG A CA 1
ATOM 697 C C . ARG A 1 92 ? -4.027 -5.567 2.891 1.00 91.75 92 ARG A C 1
ATOM 699 O O . ARG A 1 92 ? -2.839 -5.712 2.632 1.00 91.75 92 ARG A O 1
ATOM 706 N N . VAL A 1 93 ? -4.476 -4.796 3.862 1.00 90.06 93 VAL A N 1
ATOM 707 C CA . VAL A 1 93 ? -3.607 -4.052 4.766 1.00 90.06 93 VAL A CA 1
ATOM 708 C C . VAL A 1 93 ? -3.881 -4.514 6.180 1.00 90.06 93 VAL A C 1
ATOM 710 O O . VAL A 1 93 ? -5.040 -4.554 6.592 1.00 90.06 93 VAL A O 1
ATOM 713 N N . ALA A 1 94 ? -2.828 -4.896 6.893 1.00 85.44 94 ALA A N 1
ATOM 714 C CA . ALA A 1 94 ? -2.887 -5.204 8.308 1.00 85.44 94 ALA A CA 1
ATOM 715 C C . ALA A 1 94 ? -2.646 -3.922 9.116 1.00 85.44 94 ALA A C 1
ATOM 717 O O . ALA A 1 94 ? -1.654 -3.221 8.913 1.00 85.44 94 ALA A O 1
ATOM 718 N N . HIS A 1 95 ? -3.567 -3.628 10.029 1.00 82.88 95 HIS A N 1
ATOM 719 C CA . HIS A 1 95 ? -3.494 -2.519 10.972 1.00 82.88 95 HIS A CA 1
ATOM 720 C C . HIS A 1 95 ? -3.889 -3.042 12.360 1.00 82.88 95 HIS A C 1
ATOM 722 O O . HIS A 1 95 ? -5.061 -3.334 12.626 1.00 82.88 95 HIS A O 1
ATOM 728 N N . GLY A 1 96 ? -2.894 -3.245 13.227 1.00 81.00 96 GLY A N 1
ATOM 729 C CA . GLY A 1 96 ? -3.075 -3.977 14.482 1.00 81.00 96 GLY A CA 1
ATOM 730 C C . GLY A 1 96 ? -3.554 -5.411 14.227 1.00 81.00 96 GLY A C 1
ATOM 731 O O . GLY A 1 96 ? -2.949 -6.145 13.451 1.00 81.00 96 GLY A O 1
ATOM 732 N N . GLU A 1 97 ? -4.666 -5.797 14.849 1.00 82.25 97 GLU A N 1
ATOM 733 C CA . GLU A 1 97 ? -5.308 -7.106 14.639 1.00 82.25 97 GLU A CA 1
ATOM 734 C C . GLU A 1 97 ? -6.299 -7.112 13.464 1.00 82.25 97 GLU A C 1
ATOM 736 O O . GLU A 1 97 ? -6.876 -8.145 13.121 1.00 82.25 97 GLU A O 1
ATOM 741 N N . THR A 1 98 ? -6.520 -5.956 12.834 1.00 80.50 98 THR A N 1
ATOM 742 C CA . THR A 1 98 ? -7.489 -5.823 11.747 1.00 80.50 98 THR A CA 1
ATOM 743 C C . THR A 1 98 ? -6.815 -5.983 10.395 1.00 80.50 98 THR A C 1
ATOM 745 O O . THR A 1 98 ? -5.691 -5.541 10.175 1.00 80.50 98 THR A O 1
ATOM 748 N N . THR A 1 99 ? -7.512 -6.632 9.465 1.00 88.12 99 THR A N 1
ATOM 749 C CA . THR A 1 99 ? -7.096 -6.717 8.066 1.00 88.12 99 THR A CA 1
ATOM 750 C C . THR A 1 99 ? -8.186 -6.121 7.195 1.00 88.12 99 THR A C 1
ATOM 752 O O . THR A 1 99 ? -9.324 -6.590 7.212 1.00 88.12 99 THR A O 1
ATOM 755 N N . LEU A 1 100 ? -7.841 -5.103 6.415 1.00 89.75 100 LEU A N 1
ATOM 756 C CA . LEU A 1 100 ? -8.780 -4.364 5.580 1.00 89.75 100 LEU A CA 1
ATOM 757 C C . LEU A 1 100 ? -8.483 -4.614 4.108 1.00 89.75 100 LEU A C 1
ATOM 759 O O . LEU A 1 100 ? -7.325 -4.657 3.695 1.00 89.75 100 LEU A O 1
ATOM 763 N N . ALA A 1 101 ? -9.532 -4.791 3.307 1.00 90.62 101 ALA A N 1
ATOM 764 C CA . ALA A 1 101 ? -9.391 -4.807 1.858 1.00 90.62 101 ALA A CA 1
ATOM 765 C C . ALA A 1 101 ? -9.094 -3.388 1.368 1.00 90.62 101 ALA A C 1
ATOM 767 O O . ALA A 1 101 ? -9.708 -2.430 1.840 1.00 90.62 101 ALA A O 1
ATOM 768 N N . VAL A 1 102 ? -8.167 -3.268 0.420 1.00 92.06 102 VAL A N 1
ATOM 769 C CA . VAL A 1 102 ? -7.794 -1.977 -0.162 1.00 92.06 102 VAL A CA 1
ATOM 770 C C . VAL A 1 102 ? -7.891 -2.011 -1.675 1.00 92.06 102 VAL A C 1
ATOM 772 O O . VAL A 1 102 ? -7.693 -3.045 -2.316 1.00 92.06 102 VAL A O 1
ATOM 775 N N . GLU A 1 103 ? -8.204 -0.858 -2.241 1.00 92.44 103 GLU A N 1
ATOM 776 C CA . GLU A 1 103 ? -8.294 -0.644 -3.674 1.00 92.44 103 GLU A CA 1
ATOM 777 C C . GLU A 1 103 ? -6.968 -0.095 -4.202 1.00 92.44 103 GLU A C 1
ATOM 779 O O . GLU A 1 103 ? -6.420 0.865 -3.661 1.00 92.44 103 GLU A O 1
ATOM 784 N N . VAL A 1 104 ? -6.458 -0.677 -5.287 1.00 92.62 104 VAL A N 1
ATOM 785 C CA . VAL A 1 104 ? -5.308 -0.125 -6.012 1.00 92.62 104 VAL A CA 1
ATOM 786 C C . VAL A 1 104 ? -5.813 0.969 -6.950 1.00 92.62 104 VAL A C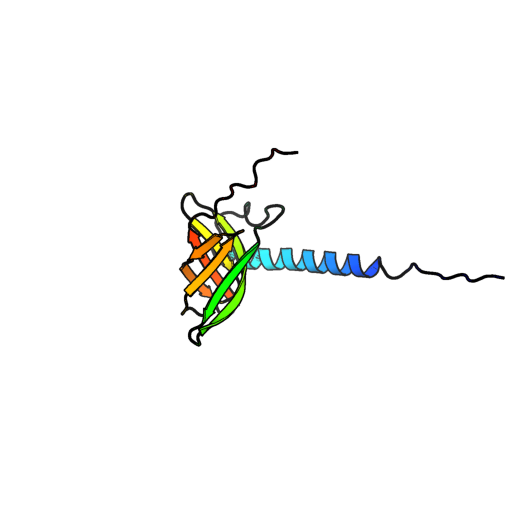 1
ATOM 788 O O . VAL A 1 104 ? -6.401 0.675 -7.987 1.00 92.62 104 VAL A O 1
ATOM 791 N N . VAL A 1 105 ? -5.560 2.232 -6.611 1.00 91.38 105 VAL A N 1
ATOM 792 C CA . VAL A 1 105 ? -6.013 3.384 -7.409 1.00 91.38 105 VAL A CA 1
ATOM 793 C C . VAL A 1 105 ? -5.093 3.623 -8.596 1.00 91.38 105 VAL A C 1
ATOM 795 O O . VAL A 1 105 ? -5.537 3.889 -9.712 1.00 91.38 105 VAL A O 1
ATOM 798 N N . ARG A 1 106 ? -3.781 3.564 -8.353 1.00 92.44 106 ARG A N 1
ATOM 799 C CA . ARG A 1 106 ? -2.769 3.859 -9.366 1.00 92.44 106 ARG A CA 1
ATOM 800 C C . ARG A 1 106 ? -1.524 3.023 -9.133 1.00 92.44 106 ARG A C 1
ATOM 802 O O . ARG A 1 106 ? -1.096 2.848 -8.001 1.00 92.44 106 ARG A O 1
ATOM 809 N N . VAL A 1 107 ? -0.921 2.575 -10.229 1.00 93.50 107 VAL A N 1
ATOM 810 C CA . VAL A 1 107 ? 0.392 1.922 -10.242 1.00 93.50 107 VAL A CA 1
ATOM 811 C C . VAL A 1 107 ? 1.266 2.647 -11.252 1.00 93.50 107 VAL A C 1
ATOM 813 O O . VAL A 1 107 ? 0.877 2.755 -12.422 1.00 93.50 107 VAL A O 1
ATOM 816 N N . ASP A 1 108 ? 2.416 3.120 -10.784 1.00 93.88 108 ASP A N 1
ATOM 817 C CA . ASP A 1 108 ? 3.507 3.690 -11.569 1.00 93.88 108 ASP A CA 1
ATOM 818 C C . ASP A 1 108 ? 4.709 2.728 -11.493 1.00 93.88 108 ASP A C 1
ATOM 820 O O . ASP A 1 108 ? 5.480 2.769 -10.528 1.00 93.88 108 ASP A O 1
ATOM 824 N N . PRO A 1 109 ? 4.838 1.794 -12.453 1.00 90.62 109 PRO A N 1
ATOM 825 C CA . PRO A 1 109 ? 5.910 0.805 -12.434 1.00 90.62 109 PRO A CA 1
ATOM 826 C C . PRO A 1 109 ? 7.287 1.431 -12.680 1.00 90.62 109 PRO A C 1
ATOM 828 O O . PRO A 1 109 ? 8.267 0.930 -12.136 1.00 90.62 109 PRO A O 1
ATOM 831 N N . ASP A 1 110 ? 7.366 2.537 -13.428 1.00 93.69 110 ASP A N 1
ATOM 832 C CA . ASP A 1 110 ? 8.633 3.199 -13.763 1.00 93.69 110 ASP A CA 1
ATOM 833 C C . ASP A 1 110 ? 9.275 3.817 -12.517 1.00 93.69 110 ASP A C 1
ATOM 835 O O . ASP A 1 110 ? 10.490 3.759 -12.330 1.00 93.69 110 ASP A O 1
ATOM 839 N N . ARG A 1 111 ? 8.443 4.363 -11.621 1.00 90.31 111 ARG A N 1
ATOM 840 C CA . ARG A 1 111 ? 8.878 4.893 -10.319 1.00 90.31 111 ARG A CA 1
ATOM 841 C C . ARG A 1 111 ? 8.847 3.854 -9.196 1.00 90.31 111 ARG A C 1
ATOM 843 O O . ARG A 1 111 ? 9.217 4.179 -8.072 1.00 90.31 111 ARG A O 1
ATOM 850 N N . ASN A 1 112 ? 8.422 2.623 -9.484 1.00 94.12 112 ASN A N 1
ATOM 851 C CA . ASN A 1 112 ? 8.171 1.568 -8.503 1.00 94.12 112 ASN A CA 1
ATOM 852 C C . ASN A 1 112 ? 7.226 2.019 -7.368 1.00 94.12 112 ASN A C 1
ATOM 854 O O . ASN A 1 112 ? 7.517 1.803 -6.193 1.00 94.12 112 ASN A O 1
ATOM 858 N N . LEU A 1 113 ? 6.099 2.655 -7.712 1.00 94.38 113 LEU A N 1
ATOM 859 C CA . LEU A 1 113 ? 5.121 3.179 -6.753 1.00 94.38 113 LEU A CA 1
ATOM 860 C C . LEU A 1 113 ? 3.701 2.673 -7.023 1.00 94.38 113 LEU A C 1
ATOM 862 O O . LEU A 1 113 ? 3.282 2.445 -8.159 1.00 94.38 113 LEU A O 1
ATOM 866 N N . SER A 1 114 ? 2.916 2.535 -5.961 1.00 94.94 114 SER A N 1
ATOM 867 C CA . SER A 1 114 ? 1.472 2.310 -6.022 1.00 94.94 114 SER A CA 1
ATOM 868 C C . SER A 1 114 ? 0.742 3.134 -4.976 1.00 94.94 114 SER A C 1
ATOM 870 O O . SER A 1 114 ? 1.191 3.264 -3.839 1.00 94.94 114 SER A O 1
ATOM 872 N N . LEU A 1 115 ? -0.400 3.679 -5.386 1.00 93.75 115 LEU A N 1
ATOM 873 C CA . LEU A 1 115 ? -1.321 4.414 -4.536 1.00 93.75 115 LEU A CA 1
ATOM 874 C C . LEU A 1 115 ? -2.526 3.525 -4.238 1.00 93.75 115 LEU A C 1
ATOM 876 O O . LEU A 1 115 ? -3.202 3.063 -5.165 1.00 93.75 115 LEU A O 1
ATOM 880 N N . LEU A 1 116 ? -2.795 3.305 -2.957 1.00 94.00 116 LEU A N 1
ATOM 881 C CA . LEU A 1 116 ? -3.889 2.475 -2.473 1.00 94.00 116 LEU A CA 1
ATOM 882 C C . LEU A 1 116 ? -4.893 3.319 -1.692 1.00 94.00 116 LEU A C 1
ATOM 884 O O . LEU A 1 116 ? -4.515 4.278 -1.017 1.00 94.00 116 LEU A O 1
ATOM 888 N N . LYS A 1 117 ? -6.161 2.923 -1.746 1.00 93.06 117 LYS A N 1
ATOM 889 C CA . LYS A 1 117 ? -7.230 3.453 -0.901 1.00 93.06 117 LYS A CA 1
ATOM 890 C C . LYS A 1 117 ? -7.725 2.376 0.045 1.00 93.06 117 LYS A C 1
ATOM 892 O O . LYS A 1 117 ? -8.122 1.297 -0.389 1.00 93.06 117 LYS A O 1
ATOM 897 N N . ALA A 1 118 ? -7.719 2.689 1.329 1.00 91.25 118 ALA A N 1
ATOM 898 C CA . ALA A 1 118 ? -8.321 1.880 2.374 1.00 91.25 118 ALA A CA 1
ATOM 899 C C . ALA A 1 118 ? -9.534 2.618 2.958 1.00 91.25 118 ALA A C 1
ATOM 901 O O . ALA A 1 118 ? -9.545 3.854 2.951 1.00 91.25 118 ALA A O 1
ATOM 902 N N . PRO A 1 119 ? -10.528 1.900 3.513 1.00 89.19 119 PRO A N 1
ATOM 903 C CA . PRO A 1 119 ? -11.443 2.495 4.483 1.00 89.19 119 PRO A CA 1
ATOM 904 C C . PRO A 1 119 ? -10.642 3.211 5.571 1.00 89.19 119 PRO A C 1
ATOM 906 O O . PRO A 1 119 ? -9.526 2.781 5.876 1.00 89.19 119 PRO A O 1
ATOM 909 N N . ARG A 1 120 ? -11.198 4.284 6.145 1.00 84.62 120 ARG A N 1
ATOM 910 C CA . ARG A 1 120 ? -10.535 5.051 7.206 1.00 84.62 120 ARG A CA 1
ATOM 911 C C . ARG A 1 120 ? -9.948 4.114 8.263 1.00 84.62 120 ARG A C 1
ATOM 913 O O . ARG A 1 120 ? -10.676 3.451 9.001 1.00 84.62 120 ARG A O 1
ATOM 920 N N . LEU A 1 121 ? -8.620 4.085 8.321 1.00 77.50 121 LEU A N 1
ATOM 921 C CA . LEU A 1 121 ? -7.885 3.423 9.387 1.00 77.50 121 LEU A CA 1
ATOM 922 C C . LEU A 1 121 ? -8.184 4.218 10.654 1.00 77.50 121 LEU A C 1
ATOM 924 O O . LEU A 1 121 ? -7.896 5.415 10.716 1.00 77.50 121 LEU A O 1
ATOM 928 N N . ALA A 1 122 ? -8.884 3.601 11.607 1.00 57.12 122 ALA A N 1
ATOM 929 C CA . ALA A 1 122 ? -9.233 4.252 12.858 1.00 57.12 122 ALA A CA 1
ATOM 930 C C . ALA A 1 122 ? -7.936 4.670 13.560 1.00 57.12 122 ALA A C 1
ATOM 932 O O . ALA A 1 122 ? -7.223 3.831 14.106 1.00 57.12 122 ALA A O 1
ATOM 933 N N . GLN A 1 123 ? -7.630 5.969 13.546 1.00 61.62 123 GLN A N 1
ATOM 934 C CA . GLN A 1 123 ? -6.562 6.570 14.348 1.00 61.62 123 GLN A CA 1
ATOM 935 C C . GLN A 1 123 ? -6.965 6.627 15.833 1.00 61.62 123 GLN A C 1
ATOM 937 O O . GLN A 1 123 ? -6.734 7.625 16.511 1.00 61.62 123 GLN A O 1
ATOM 942 N N . ASP A 1 124 ? -7.574 5.566 16.363 1.00 48.38 124 ASP A N 1
ATOM 943 C CA . ASP A 1 124 ? -8.090 5.507 17.737 1.00 48.38 124 ASP A CA 1
ATOM 944 C C . ASP A 1 124 ? -6.975 5.430 18.802 1.00 48.38 124 ASP A C 1
ATOM 946 O O . ASP A 1 124 ? -7.240 5.142 19.965 1.00 48.38 124 ASP A O 1
ATOM 950 N N . ALA A 1 125 ? -5.717 5.714 18.447 1.00 40.81 125 ALA A N 1
ATOM 951 C CA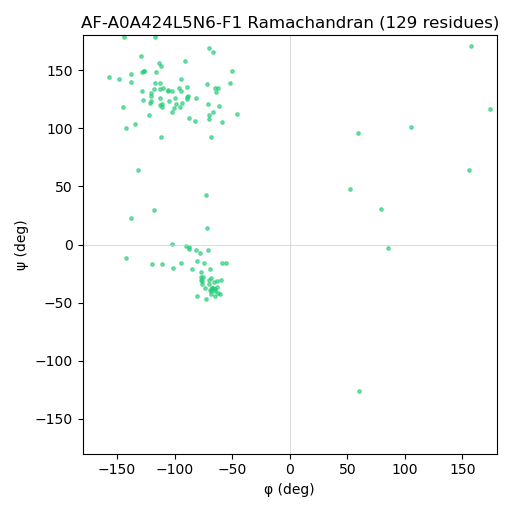 . ALA A 1 125 ? -4.580 5.564 19.352 1.00 40.81 125 ALA A CA 1
ATOM 952 C C . ALA A 1 125 ? -3.538 6.699 19.314 1.00 40.81 125 ALA A C 1
ATOM 954 O O . ALA A 1 125 ? -2.406 6.480 19.735 1.00 40.81 125 ALA A O 1
ATOM 955 N N . VAL A 1 126 ? -3.883 7.918 18.877 1.00 46.12 126 VAL A N 1
ATOM 956 C CA . VAL A 1 126 ? -3.043 9.103 19.168 1.00 46.12 126 VAL A CA 1
ATOM 957 C C . VAL A 1 126 ? -3.898 10.261 19.688 1.00 46.12 126 VAL A C 1
ATOM 959 O O . VAL A 1 126 ? -4.016 11.319 19.080 1.00 46.12 126 VAL A O 1
ATOM 962 N N . GLY A 1 127 ? -4.509 10.058 20.855 1.00 37.12 127 GLY A N 1
ATOM 963 C CA . GLY A 1 127 ? -4.857 11.169 21.738 1.00 37.12 127 GLY A CA 1
ATOM 964 C C . GLY A 1 127 ? -3.675 11.452 22.676 1.00 37.12 127 GLY A C 1
ATOM 965 O O . GLY A 1 127 ? -3.115 10.500 23.219 1.00 37.12 127 GLY A O 1
ATOM 966 N N . PRO A 1 128 ? -3.267 12.713 22.911 1.00 42.50 128 PRO A N 1
ATOM 967 C CA . PRO A 1 128 ? -2.333 13.026 23.986 1.00 42.50 128 PRO A CA 1
ATOM 968 C C . PRO A 1 128 ? -3.033 12.803 25.337 1.00 42.50 128 PRO A C 1
ATOM 970 O O . PRO A 1 128 ? -3.719 13.684 25.850 1.00 42.50 128 PRO A O 1
ATOM 973 N N . GLY A 1 129 ? -2.899 11.604 25.904 1.00 49.81 129 GLY A N 1
ATOM 974 C CA . GLY A 1 129 ? -3.407 11.284 27.236 1.00 49.81 129 GLY A CA 1
ATOM 975 C C . GLY A 1 129 ? -3.251 9.810 27.601 1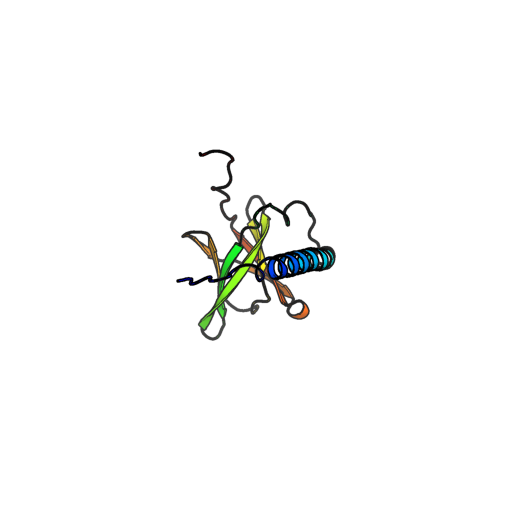.00 49.81 129 GLY A C 1
ATOM 976 O O . GLY A 1 129 ? -3.931 8.976 27.008 1.00 49.81 129 GLY A O 1
ATOM 977 N N . GLN A 1 130 ? -2.444 9.560 28.646 1.00 31.52 130 GLN A N 1
ATOM 978 C CA . GLN A 1 130 ? -2.066 8.293 29.316 1.00 31.52 130 GLN A CA 1
ATOM 979 C C . GLN A 1 130 ? -0.626 7.875 28.952 1.00 31.52 130 GLN A C 1
ATOM 981 O O . GLN A 1 130 ? -0.387 7.368 27.866 1.00 31.52 130 GLN A O 1
ATOM 986 N N . SER A 1 131 ? 0.405 8.076 29.782 1.00 37.34 131 SER A N 1
ATOM 987 C CA . SER A 1 131 ? 0.491 8.148 31.256 1.00 37.34 131 SER A CA 1
ATOM 988 C C . SER A 1 131 ? 1.577 9.123 31.707 1.00 37.34 131 SER A C 1
ATOM 990 O O . SER A 1 131 ? 2.562 9.269 30.951 1.00 37.34 131 SER A O 1
#

Secondary structure (DSSP, 8-state):
--------SSSHHHHHHHHHHHHHHHHHHHHHHHTTT---SSSTT-SS--EEEEEEE-TTS-EEEEEEEEEEE-SSEEEEEESPPPSSSEEEEEETTEEEEEEEEEEETTTTEEEEEEE----TT--S---

Mean predicted aligned error: 15.85 Å

Sequence (131 aa):
MNRAVTWGVGRVSCALMAVWLFACLRVHAAEGLSDVGFPDRSNVFADSPELLEIQHRARDGEIRSYTGVVVSVSDDQSTILTSALDRRGVVRVAHGETTLAVEVVRVDPDRNLSLLKAPRLAQDAVGPGQS

pLDDT: mean 70.71, std 20.67, range [31.52, 95.0]

Radius of gyration: 20.01 Å; Cα contacts (8 Å, |Δi|>4): 185; chains: 1; bounding box: 64×36×51 Å

Nearest PDB structures (foldseek):
  3k6y-assembly1_A  TM=6.614E-01  e=1.024E-02  Mycobacterium tuberculosis
  6czg-assembly2_B  TM=3.773E-01  e=5.573E-01  synthetic construct